Protein AF-A0A2E8D6G7-F1 (afdb_monomer)

pLDDT: mean 86.51, std 12.06, range [43.16, 98.31]

Structure (mmCIF, N/CA/C/O backbone):
data_AF-A0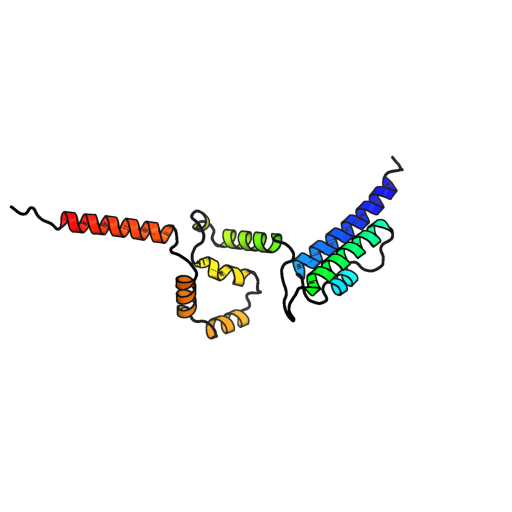A2E8D6G7-F1
#
_entry.id   AF-A0A2E8D6G7-F1
#
loop_
_atom_site.group_PDB
_atom_site.id
_atom_site.type_symbol
_atom_site.label_atom_id
_atom_site.label_alt_id
_atom_site.label_comp_id
_atom_site.label_asym_id
_atom_site.label_entity_id
_atom_site.label_seq_id
_atom_site.pdbx_PDB_ins_code
_atom_site.Cartn_x
_atom_site.Cartn_y
_atom_site.Cartn_z
_atom_site.occupancy
_atom_site.B_iso_or_equiv
_atom_site.auth_seq_id
_atom_site.auth_comp_id
_atom_site.auth_asym_id
_atom_site.auth_atom_id
_atom_site.pdbx_PDB_model_num
ATOM 1 N N . MET A 1 1 ? -2.745 8.658 42.238 1.00 50.41 1 MET A N 1
ATOM 2 C CA . MET A 1 1 ? -2.251 7.721 41.202 1.00 50.41 1 MET A CA 1
ATOM 3 C C . MET A 1 1 ? -3.342 6.807 40.632 1.00 50.41 1 MET A C 1
ATOM 5 O O . MET A 1 1 ? -3.099 6.266 39.569 1.00 50.41 1 MET A O 1
ATOM 9 N N . ALA A 1 2 ? -4.523 6.666 41.258 1.00 59.38 2 ALA A N 1
ATOM 10 C CA . ALA A 1 2 ? -5.612 5.811 40.755 1.00 59.38 2 ALA A CA 1
ATOM 11 C C . ALA A 1 2 ? -6.441 6.413 39.594 1.00 59.38 2 ALA A C 1
ATOM 13 O O . ALA A 1 2 ? -6.943 5.657 38.777 1.00 59.38 2 ALA A O 1
ATOM 14 N N . ASP A 1 3 ? -6.517 7.744 39.473 1.00 60.50 3 ASP A N 1
ATOM 15 C CA . ASP A 1 3 ? -7.356 8.432 38.465 1.00 60.50 3 ASP A CA 1
ATOM 16 C C . ASP A 1 3 ? -6.946 8.188 37.003 1.00 60.50 3 ASP A C 1
ATOM 18 O O . ASP A 1 3 ? -7.755 8.327 36.097 1.00 60.50 3 ASP A O 1
ATOM 22 N N . TYR A 1 4 ? -5.690 7.812 36.754 1.00 72.81 4 TYR A N 1
ATOM 23 C CA . TYR A 1 4 ? -5.187 7.625 35.389 1.00 72.81 4 TYR A CA 1
ATOM 24 C C . TYR A 1 4 ? -5.394 6.205 34.856 1.00 72.81 4 TYR A C 1
ATOM 26 O O . TYR A 1 4 ? -5.186 5.977 33.670 1.00 72.81 4 TYR A O 1
ATOM 34 N N . ALA A 1 5 ? -5.754 5.238 35.705 1.00 72.94 5 ALA A N 1
ATOM 35 C CA . ALA A 1 5 ? -5.857 3.838 35.290 1.00 72.94 5 ALA A CA 1
ATOM 36 C C . ALA A 1 5 ? -6.986 3.627 34.267 1.00 72.94 5 ALA A C 1
ATOM 38 O O . ALA A 1 5 ? -6.779 2.956 33.256 1.00 72.94 5 ALA A O 1
ATOM 39 N N . ASP A 1 6 ? -8.135 4.268 34.491 1.00 77.38 6 ASP A N 1
ATOM 40 C CA . ASP A 1 6 ? -9.280 4.201 33.581 1.00 77.38 6 ASP A CA 1
ATOM 41 C C . ASP A 1 6 ? -8.990 4.936 32.264 1.00 77.38 6 ASP A C 1
ATOM 43 O O . ASP A 1 6 ? -9.281 4.425 31.182 1.00 77.38 6 ASP A O 1
ATOM 47 N N . ASP A 1 7 ? -8.326 6.094 32.332 1.00 86.12 7 ASP A N 1
ATOM 48 C CA . ASP A 1 7 ? -7.900 6.840 31.143 1.00 86.12 7 ASP A CA 1
ATOM 49 C C . ASP A 1 7 ? -6.876 6.063 30.301 1.00 86.12 7 ASP A C 1
ATOM 51 O O . ASP A 1 7 ? -6.933 6.099 29.069 1.00 86.12 7 ASP A O 1
ATOM 55 N N . ILE A 1 8 ? -5.964 5.325 30.945 1.00 92.06 8 ILE A N 1
ATOM 56 C CA . ILE A 1 8 ? -4.993 4.461 30.261 1.00 92.06 8 ILE A CA 1
ATOM 57 C C . ILE A 1 8 ? -5.707 3.325 29.528 1.00 92.06 8 ILE A C 1
ATOM 59 O O . ILE A 1 8 ? -5.352 3.041 28.387 1.00 92.06 8 ILE A O 1
ATOM 63 N N . ALA A 1 9 ? -6.719 2.699 30.135 1.00 91.69 9 ALA A N 1
ATOM 64 C CA . ALA A 1 9 ? -7.463 1.619 29.488 1.00 91.69 9 ALA A CA 1
ATOM 65 C C . ALA A 1 9 ? -8.213 2.112 28.239 1.00 91.69 9 ALA A C 1
ATOM 67 O O . ALA A 1 9 ? -8.145 1.485 27.180 1.00 91.69 9 ALA A O 1
ATOM 68 N N . VAL A 1 10 ? -8.851 3.285 28.327 1.00 94.19 10 VAL A N 1
ATOM 69 C CA . VAL A 1 10 ? -9.508 3.921 27.176 1.00 94.19 10 VAL A CA 1
ATOM 70 C C . VAL A 1 10 ? -8.496 4.274 26.086 1.00 94.19 10 VAL A C 1
ATOM 72 O O . VAL A 1 10 ? -8.766 4.065 24.902 1.00 94.19 10 VAL A O 1
ATOM 75 N N . TRP A 1 11 ? -7.333 4.813 26.464 1.00 95.38 11 TRP A N 1
ATOM 76 C CA . TRP A 1 11 ? -6.275 5.153 25.515 1.00 95.38 11 TRP A CA 1
ATOM 77 C C . TRP A 1 11 ? -5.714 3.910 24.822 1.00 95.38 11 TRP A C 1
ATOM 79 O O . TRP A 1 11 ? -5.531 3.932 23.606 1.00 95.38 11 TRP A O 1
ATOM 89 N N . GLN A 1 12 ? -5.503 2.825 25.568 1.00 95.56 12 GLN A N 1
ATOM 90 C CA . GLN A 1 12 ? -5.004 1.569 25.023 1.00 95.56 12 GLN A CA 1
ATOM 91 C C . GLN A 1 12 ? -5.969 0.994 23.984 1.00 95.56 12 GLN A C 1
ATOM 93 O O . GLN A 1 12 ? -5.545 0.708 22.871 1.00 95.56 12 GLN A O 1
ATOM 98 N N . GLU A 1 13 ? -7.271 0.928 24.282 1.00 96.00 13 GLU A N 1
ATOM 99 C CA . GLU A 1 13 ? -8.250 0.426 23.308 1.00 96.00 13 GLU A CA 1
ATOM 100 C C . GLU A 1 13 ? -8.323 1.327 22.056 1.00 96.00 13 GLU A C 1
ATOM 102 O O . GLU A 1 13 ? -8.437 0.839 20.933 1.00 96.00 13 GLU A O 1
ATOM 107 N N . CYS A 1 14 ? -8.181 2.652 22.210 1.00 97.06 14 CYS A N 1
ATOM 108 C CA . CYS A 1 14 ? -8.052 3.557 21.060 1.00 97.06 14 CYS A CA 1
ATOM 109 C C . CYS A 1 14 ? -6.792 3.265 20.225 1.00 97.06 14 CYS A C 1
ATOM 111 O O . CYS A 1 14 ? -6.848 3.286 18.994 1.00 97.06 14 CYS A O 1
ATOM 113 N N . GLN A 1 15 ? -5.657 3.011 20.879 1.00 97.19 15 GLN A N 1
ATOM 114 C CA . GLN A 1 15 ? -4.396 2.687 20.215 1.00 97.19 15 GLN A CA 1
ATOM 115 C C . GLN A 1 15 ? -4.484 1.354 19.464 1.00 97.19 15 GLN A C 1
ATOM 117 O O . GLN A 1 15 ? -3.944 1.244 18.360 1.00 97.19 15 GLN A O 1
ATOM 122 N N . ASP A 1 16 ? -5.190 0.371 20.018 1.00 96.88 16 ASP A N 1
ATOM 123 C CA . ASP A 1 16 ? -5.411 -0.928 19.384 1.00 96.88 16 ASP A CA 1
ATOM 124 C C . ASP A 1 16 ? -6.242 -0.765 18.100 1.00 96.88 16 ASP A C 1
ATOM 126 O O . ASP A 1 16 ? -5.843 -1.259 17.045 1.00 96.88 16 ASP A O 1
ATOM 130 N N . VAL A 1 17 ? -7.317 0.038 18.140 1.00 97.75 17 VAL A N 1
ATOM 131 C CA . VAL A 1 17 ? -8.130 0.384 16.955 1.00 97.75 17 VAL A CA 1
ATOM 132 C C . VAL A 1 17 ? -7.285 1.039 15.858 1.00 97.75 17 VAL A C 1
ATOM 134 O O . VAL A 1 17 ? -7.384 0.666 14.685 1.00 97.75 17 VAL A O 1
ATOM 137 N N . VAL A 1 18 ? -6.438 2.011 16.215 1.00 96.94 18 VAL A N 1
ATOM 138 C CA . VAL A 1 18 ? -5.551 2.684 15.249 1.00 96.94 18 VAL A CA 1
ATOM 139 C C . VAL A 1 18 ? -4.545 1.699 14.663 1.00 96.94 18 VAL A C 1
ATOM 141 O O . VAL A 1 18 ? -4.348 1.673 13.449 1.00 96.94 18 VAL A O 1
ATOM 144 N N . SER A 1 19 ? -3.935 0.868 15.508 1.00 96.44 19 SER A N 1
ATOM 145 C CA . SER A 1 19 ? -2.913 -0.096 15.092 1.00 96.44 19 SER A CA 1
ATOM 146 C C . SER A 1 19 ? -3.489 -1.150 14.144 1.00 96.44 19 SER A C 1
ATOM 148 O O . SER A 1 19 ? -2.888 -1.421 13.103 1.00 96.44 19 SER A O 1
ATOM 150 N N . ALA A 1 20 ? -4.677 -1.682 14.448 1.00 96.31 20 ALA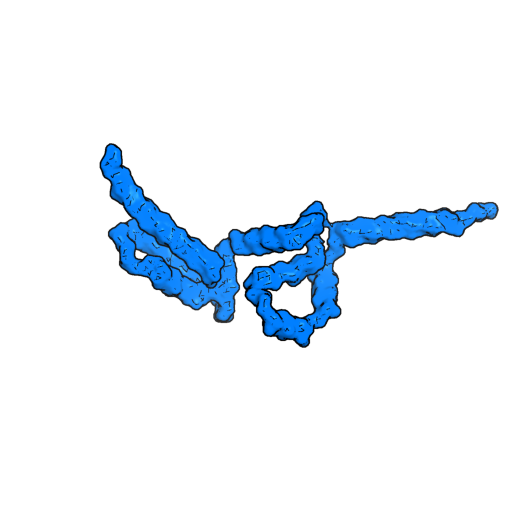 A N 1
ATOM 151 C CA . ALA A 1 20 ? -5.400 -2.599 13.571 1.00 96.31 20 ALA A CA 1
ATOM 152 C C . ALA A 1 20 ? -5.730 -1.937 12.224 1.00 96.31 20 ALA A C 1
ATOM 154 O O . ALA A 1 20 ? -5.453 -2.502 11.168 1.00 96.31 20 ALA A O 1
ATOM 155 N N . SER A 1 21 ? -6.224 -0.695 12.250 1.00 95.94 21 SER A N 1
ATOM 156 C CA . SER A 1 21 ? -6.592 0.042 11.034 1.00 95.94 21 SER A CA 1
ATOM 157 C C . SER A 1 21 ? -5.398 0.311 10.117 1.00 95.94 21 SER A C 1
ATOM 159 O O . SER A 1 21 ? -5.483 0.090 8.909 1.00 95.94 21 SER A O 1
ATOM 161 N N . VAL A 1 22 ? -4.270 0.762 10.677 1.00 94.50 22 VAL A N 1
ATOM 162 C CA . VAL A 1 22 ? -3.039 1.017 9.913 1.00 94.50 22 VAL A CA 1
ATOM 163 C C . VAL A 1 22 ? -2.479 -0.283 9.343 1.00 94.50 22 VAL A C 1
ATOM 165 O O . VAL A 1 22 ? -2.151 -0.332 8.160 1.00 94.50 22 VAL A O 1
ATOM 168 N N . THR A 1 23 ? -2.417 -1.345 10.151 1.00 94.56 23 THR A N 1
ATOM 169 C CA . THR A 1 23 ? -1.930 -2.661 9.707 1.00 94.56 23 THR A CA 1
ATOM 170 C C . THR A 1 23 ? -2.778 -3.187 8.554 1.00 94.56 23 THR A C 1
ATOM 172 O O . THR A 1 23 ? -2.248 -3.512 7.491 1.00 94.56 23 THR A O 1
ATOM 175 N N . PHE A 1 24 ? -4.102 -3.166 8.715 1.00 95.62 24 PHE A N 1
ATOM 176 C CA . PHE A 1 24 ? -5.041 -3.588 7.685 1.00 95.62 24 PHE A CA 1
ATOM 177 C C . PHE A 1 24 ? -4.864 -2.786 6.388 1.00 95.62 24 PHE A C 1
ATOM 179 O O . PHE A 1 24 ? -4.743 -3.375 5.316 1.00 95.62 24 PHE A O 1
ATOM 186 N N . MET A 1 25 ? -4.774 -1.454 6.457 1.00 94.31 25 MET A N 1
ATOM 187 C CA . MET A 1 25 ? -4.557 -0.613 5.271 1.00 94.31 25 MET A CA 1
ATOM 188 C C . MET A 1 25 ? -3.201 -0.852 4.603 1.00 94.31 25 MET A C 1
ATOM 190 O O . MET A 1 25 ? -3.109 -0.814 3.374 1.00 94.31 25 MET A O 1
ATOM 194 N N . ASN A 1 26 ? -2.156 -1.124 5.381 1.00 91.44 26 ASN A N 1
ATOM 195 C CA . ASN A 1 26 ? -0.820 -1.374 4.852 1.00 91.44 26 ASN A CA 1
ATOM 196 C C . ASN A 1 26 ? -0.715 -2.724 4.132 1.00 91.44 26 ASN A C 1
ATOM 198 O O . ASN A 1 26 ? -0.068 -2.817 3.089 1.00 91.44 26 ASN A O 1
ATOM 202 N N . GLU A 1 27 ? -1.382 -3.758 4.637 1.00 91.00 27 GLU A N 1
ATOM 203 C CA . GLU A 1 27 ? -1.366 -5.089 4.024 1.00 91.00 27 GLU A CA 1
ATOM 204 C C . GLU A 1 27 ? -2.399 -5.230 2.905 1.00 91.00 27 GLU A C 1
ATOM 206 O O . GLU A 1 27 ? -2.140 -5.842 1.862 1.00 91.00 27 GLU A O 1
ATOM 211 N N . GLN A 1 28 ? -3.585 -4.656 3.117 1.00 92.38 28 GLN A N 1
ATOM 212 C CA . GLN A 1 28 ? -4.729 -4.846 2.239 1.00 92.38 28 GLN A CA 1
ATOM 213 C C . GLN A 1 28 ? -4.966 -3.689 1.275 1.00 92.38 28 GLN A C 1
ATOM 215 O O . GLN A 1 28 ? -5.784 -3.836 0.365 1.00 92.38 28 GLN A O 1
ATOM 220 N N . CYS A 1 29 ? -4.250 -2.571 1.403 1.00 92.56 29 CYS A N 1
ATOM 221 C CA . CYS A 1 29 ? -4.483 -1.381 0.588 1.00 92.56 29 CYS A CA 1
ATOM 222 C C . CYS A 1 29 ? -5.961 -0.920 0.628 1.00 92.56 29 CYS A C 1
ATOM 224 O O . CYS A 1 29 ? -6.817 -1.470 1.322 1.00 92.56 29 CYS A O 1
ATOM 226 N N . LEU A 1 30 ? -6.281 0.110 -0.147 1.00 95.69 30 LEU A N 1
ATOM 227 C CA . LEU A 1 30 ? -7.652 0.530 -0.387 1.00 95.69 30 LEU A CA 1
ATOM 228 C C . LEU A 1 30 ? -8.235 -0.235 -1.578 1.00 95.69 30 LEU A C 1
ATOM 230 O O . LEU A 1 30 ? -7.597 -0.317 -2.627 1.00 95.69 30 LEU A O 1
ATOM 234 N N . PHE A 1 31 ? -9.441 -0.772 -1.426 1.00 96.62 31 PHE A N 1
ATOM 235 C CA . PHE A 1 31 ? -10.212 -1.458 -2.466 1.00 96.62 31 PHE A CA 1
ATOM 236 C C . PHE A 1 31 ? -11.712 -1.279 -2.196 1.00 96.62 31 PHE A C 1
ATOM 238 O O . PHE A 1 31 ? -12.101 -0.894 -1.097 1.00 96.62 31 PHE A O 1
ATOM 245 N N . LYS A 1 32 ? -12.573 -1.566 -3.179 1.00 96.94 32 LYS A N 1
ATOM 246 C CA . LYS A 1 32 ? -14.033 -1.554 -2.975 1.00 96.94 32 LYS A CA 1
ATOM 247 C C . LYS A 1 32 ? -14.448 -2.613 -1.944 1.00 96.94 32 LYS A C 1
ATOM 249 O O . LYS A 1 32 ? -14.270 -3.802 -2.195 1.00 96.94 32 LYS A O 1
ATOM 254 N N . GLY A 1 33 ? -15.038 -2.190 -0.827 1.00 97.00 33 GLY A N 1
ATOM 255 C CA . GLY A 1 33 ? -15.432 -3.056 0.289 1.00 97.00 33 GLY A CA 1
ATOM 256 C C . GLY A 1 33 ? -14.395 -3.133 1.416 1.00 97.00 33 GLY A C 1
ATOM 257 O O . GLY A 1 33 ? -14.606 -3.869 2.382 1.00 97.00 33 GLY A O 1
ATOM 258 N N . ALA A 1 34 ? -13.306 -2.366 1.326 1.00 97.38 34 ALA A N 1
ATOM 259 C CA . ALA A 1 34 ? -12.311 -2.227 2.377 1.00 97.38 34 ALA A CA 1
ATOM 260 C C . ALA A 1 34 ? -12.915 -1.717 3.690 1.00 97.38 34 ALA A C 1
ATOM 262 O O . ALA A 1 34 ? -12.492 -2.170 4.747 1.00 97.38 34 ALA A O 1
ATOM 263 N N . ALA A 1 35 ? -13.924 -0.841 3.651 1.00 97.69 35 ALA A N 1
ATOM 264 C CA . ALA A 1 35 ? -14.571 -0.342 4.869 1.00 97.69 35 ALA A CA 1
ATOM 265 C C . ALA A 1 35 ? -15.276 -1.461 5.658 1.00 97.69 35 ALA A C 1
ATOM 267 O O . ALA A 1 35 ? -15.165 -1.542 6.881 1.00 97.69 35 ALA A O 1
ATOM 268 N N . ASN A 1 36 ? -15.956 -2.369 4.952 1.00 97.88 36 ASN A N 1
ATOM 269 C CA . ASN A 1 36 ? -16.612 -3.521 5.571 1.00 97.88 36 ASN A CA 1
ATOM 270 C C . ASN A 1 36 ? -15.589 -4.515 6.125 1.00 97.88 36 ASN A C 1
ATOM 272 O O . ASN A 1 36 ? -15.754 -5.008 7.236 1.00 97.88 36 ASN A O 1
ATOM 276 N N . ALA A 1 37 ? -14.519 -4.777 5.373 1.00 97.75 37 ALA A N 1
ATOM 277 C CA . ALA A 1 37 ? -13.4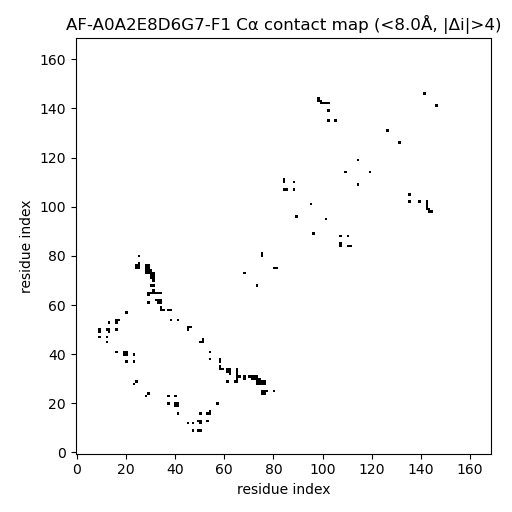42 -5.646 5.827 1.00 97.75 37 ALA A CA 1
ATOM 278 C C . ALA A 1 37 ? -12.708 -5.061 7.049 1.00 97.75 37 ALA A C 1
ATOM 280 O O . ALA A 1 37 ? -12.460 -5.788 8.005 1.00 97.75 37 ALA A O 1
ATOM 281 N N . LEU A 1 38 ? -12.456 -3.747 7.072 1.00 97.62 38 LEU A N 1
ATOM 282 C CA . LEU A 1 38 ? -11.876 -3.060 8.227 1.00 97.62 38 LEU A CA 1
ATOM 283 C C . LEU A 1 38 ? -12.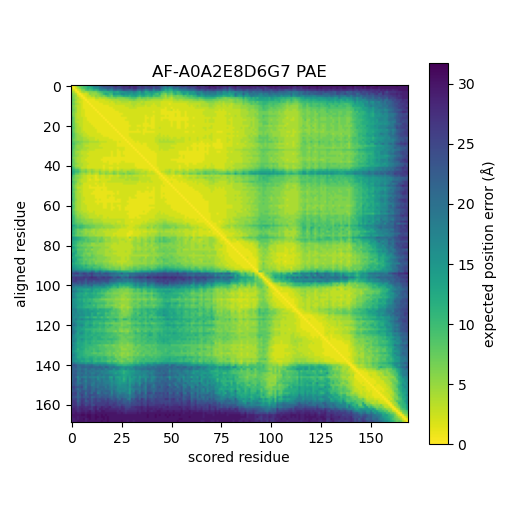789 -3.147 9.456 1.00 97.62 38 LEU A C 1
ATOM 285 O O . LEU A 1 38 ? -12.311 -3.384 10.560 1.00 97.62 38 LEU A O 1
ATOM 289 N N . ARG A 1 39 ? -14.107 -2.990 9.279 1.00 97.69 39 ARG A N 1
ATOM 290 C CA . ARG A 1 39 ? -15.073 -3.189 10.368 1.00 97.69 39 ARG A CA 1
ATOM 291 C C . ARG A 1 39 ? -14.973 -4.600 10.946 1.00 97.69 39 ARG A C 1
ATOM 293 O O . ARG A 1 39 ? -14.970 -4.749 12.161 1.00 97.69 39 ARG A O 1
ATOM 300 N N . SER A 1 40 ? -14.879 -5.620 10.092 1.00 97.12 40 SER A N 1
ATOM 301 C CA . SER A 1 40 ? -14.696 -7.004 10.542 1.00 97.12 40 SER A CA 1
ATOM 302 C C . SER A 1 40 ? -13.366 -7.223 11.267 1.00 97.12 40 SER A C 1
ATOM 304 O O . SER A 1 40 ? -13.340 -8.003 12.212 1.00 97.12 40 SER A O 1
ATOM 306 N N . GLU A 1 41 ? -12.300 -6.531 10.859 1.00 96.50 41 GLU A N 1
ATOM 307 C CA . GLU A 1 41 ? -10.984 -6.600 11.508 1.00 96.50 41 GLU A CA 1
ATOM 308 C C . GLU A 1 41 ? -10.983 -5.947 12.898 1.00 96.50 41 GLU A C 1
ATOM 310 O O . GLU A 1 41 ? -10.447 -6.511 13.847 1.00 96.50 41 GLU A O 1
ATOM 315 N N . ILE A 1 42 ? -11.609 -4.772 13.042 1.00 95.88 42 ILE A N 1
ATOM 316 C CA . ILE A 1 42 ? -11.735 -4.090 14.342 1.00 95.88 42 ILE A CA 1
ATOM 317 C C . ILE A 1 42 ? -12.673 -4.871 15.277 1.00 95.88 42 ILE A C 1
ATOM 319 O O . ILE A 1 42 ? -12.432 -4.951 16.482 1.00 95.88 42 ILE A O 1
ATOM 323 N N . GLY A 1 43 ? -13.739 -5.449 14.721 1.00 92.62 43 GLY A N 1
ATOM 324 C CA . GLY A 1 43 ? -14.774 -6.150 15.469 1.00 92.62 43 GLY A CA 1
ATOM 325 C C . GLY A 1 43 ? -15.703 -5.220 16.258 1.00 92.62 43 GLY A C 1
ATOM 326 O O . GLY A 1 43 ? -15.581 -3.995 16.238 1.00 92.62 43 GLY A O 1
ATOM 327 N N . ASP A 1 44 ? -16.652 -5.828 16.973 1.00 90.12 44 ASP A N 1
ATOM 328 C CA . ASP A 1 44 ? -17.722 -5.113 17.688 1.00 90.12 44 ASP A CA 1
ATOM 329 C C . ASP A 1 44 ? -17.525 -5.088 19.218 1.00 90.12 44 ASP A C 1
ATOM 331 O O . ASP A 1 44 ? -18.382 -4.607 19.957 1.00 90.12 44 ASP A O 1
ATOM 335 N N . SER A 1 45 ? -16.406 -5.612 19.728 1.00 91.19 45 SER A N 1
ATOM 336 C CA . SER A 1 45 ? -16.176 -5.833 21.166 1.00 91.19 45 SER A CA 1
ATOM 337 C C . SER A 1 45 ? -15.523 -4.658 21.909 1.00 91.19 45 SER A C 1
ATOM 339 O O . SER A 1 45 ? -14.919 -4.867 22.961 1.00 91.19 45 SER A O 1
ATOM 341 N N . LEU A 1 46 ? -15.626 -3.436 21.379 1.00 94.44 46 LEU A N 1
ATOM 342 C CA . LEU A 1 46 ? -15.044 -2.238 21.993 1.00 94.44 46 LEU A CA 1
ATOM 343 C C . LEU A 1 46 ? -15.822 -1.829 23.250 1.00 94.44 46 LEU A C 1
ATOM 345 O O . LEU A 1 46 ? -17.036 -1.616 23.201 1.00 94.44 46 LEU A O 1
ATOM 349 N N . GLN A 1 47 ? -15.116 -1.680 24.367 1.00 94.44 47 GLN A N 1
ATOM 350 C CA . GLN A 1 47 ? -15.693 -1.403 25.683 1.00 94.44 47 GLN A CA 1
ATOM 351 C C . GLN A 1 47 ? -16.072 0.070 25.862 1.00 94.44 47 GLN A C 1
ATOM 353 O O . GLN A 1 47 ? -17.021 0.389 26.582 1.00 94.44 47 GLN A O 1
ATOM 358 N N . TYR A 1 48 ? -15.339 0.986 25.224 1.00 94.69 48 TYR A N 1
ATOM 359 C CA . TYR A 1 48 ? -15.444 2.415 25.510 1.00 94.69 48 TYR A CA 1
ATOM 360 C C . TYR A 1 48 ? -16.096 3.213 24.370 1.00 94.69 48 TYR A C 1
ATOM 362 O O . TYR A 1 48 ? -15.814 3.040 23.190 1.00 94.69 48 TYR A O 1
ATOM 370 N N . GLY A 1 49 ? -16.930 4.203 24.704 1.00 94.94 49 GLY A N 1
ATOM 371 C CA . GLY A 1 49 ? -17.579 5.042 23.681 1.00 94.94 49 GLY A CA 1
ATOM 372 C C . GLY A 1 49 ? -16.594 5.854 22.817 1.00 94.94 49 GLY A C 1
ATOM 373 O O . GLY A 1 49 ? -16.870 6.138 21.648 1.00 94.94 49 GLY A O 1
ATOM 374 N N . LYS A 1 50 ? -15.420 6.215 23.364 1.00 95.19 50 LYS A N 1
ATOM 375 C CA . LYS A 1 50 ? -14.375 6.946 22.621 1.00 95.19 50 LYS A CA 1
ATOM 376 C C . LYS A 1 50 ? -13.742 6.085 21.523 1.00 95.19 50 LYS A C 1
ATOM 378 O O . LYS A 1 50 ? -13.608 6.568 20.401 1.00 95.19 50 LYS A O 1
ATOM 383 N N . SER A 1 51 ? -13.395 4.833 21.824 1.00 96.25 51 SER A N 1
ATOM 384 C CA . SER A 1 51 ? -12.827 3.888 20.853 1.00 96.25 51 SER A CA 1
ATOM 385 C C . SER A 1 51 ? -13.863 3.508 19.792 1.00 96.25 51 SER A C 1
ATOM 387 O O . SER A 1 51 ? -13.534 3.516 18.611 1.00 96.25 51 SER A O 1
ATOM 389 N N . GLN A 1 52 ? -15.132 3.312 20.170 1.00 97.31 52 GLN A N 1
ATOM 390 C CA . GLN A 1 52 ? -16.238 3.095 19.223 1.00 97.31 52 GLN A CA 1
ATOM 391 C C . GLN A 1 52 ? -16.395 4.270 18.245 1.00 97.31 52 GLN A C 1
ATOM 393 O O . GLN A 1 52 ? -16.496 4.076 17.034 1.00 97.31 52 GLN A O 1
ATOM 398 N N . THR A 1 53 ? -16.359 5.506 18.755 1.00 97.62 53 THR A N 1
ATOM 399 C CA . THR A 1 53 ? -16.433 6.715 17.917 1.00 97.62 53 THR A CA 1
ATOM 400 C C . THR A 1 53 ? -15.226 6.825 16.983 1.00 97.62 53 THR A C 1
ATOM 402 O O . THR A 1 53 ? -15.376 7.200 15.820 1.00 97.62 53 THR A O 1
ATOM 405 N N . LEU A 1 54 ? -14.026 6.508 17.478 1.00 97.75 54 LEU A N 1
ATOM 406 C CA . LEU A 1 54 ? -12.803 6.506 16.678 1.00 97.75 54 LEU A CA 1
ATOM 407 C C . LEU A 1 54 ? -12.864 5.459 15.559 1.00 97.75 54 LEU A C 1
ATOM 409 O O . LEU A 1 54 ? -12.612 5.800 14.406 1.00 97.75 54 LEU A O 1
ATOM 413 N N . ALA A 1 55 ? -13.251 4.224 15.884 1.00 98.00 55 ALA A N 1
ATOM 414 C CA . ALA A 1 55 ? -13.414 3.139 14.923 1.00 98.00 55 ALA A CA 1
ATOM 415 C C . ALA A 1 55 ? -14.410 3.522 13.825 1.00 98.00 55 ALA A C 1
ATOM 417 O O . ALA A 1 55 ? -14.098 3.406 12.643 1.00 98.00 55 ALA A O 1
ATOM 418 N N . GLN A 1 56 ? -15.570 4.065 14.205 1.00 98.06 56 GLN A N 1
ATOM 419 C CA . GLN A 1 56 ? -16.578 4.493 13.242 1.00 98.06 56 GLN A CA 1
ATOM 420 C C . GLN A 1 56 ? -16.042 5.583 12.302 1.00 98.06 56 GLN A C 1
ATOM 422 O O . GLN A 1 56 ? -16.190 5.457 11.092 1.00 98.06 56 GLN A O 1
ATOM 427 N N . ARG A 1 57 ? -15.328 6.592 12.823 1.00 98.31 57 ARG A N 1
ATOM 428 C CA . ARG A 1 57 ? -14.701 7.637 11.990 1.00 98.31 57 ARG A CA 1
ATOM 429 C C . ARG A 1 57 ? -13.671 7.083 11.007 1.00 98.31 57 ARG A C 1
ATOM 431 O O . ARG A 1 57 ? -13.598 7.565 9.881 1.00 98.31 57 ARG A O 1
ATOM 438 N N . LEU A 1 58 ? -12.864 6.108 11.425 1.00 97.50 58 LEU A N 1
ATOM 439 C CA . LEU A 1 58 ? -11.880 5.467 10.550 1.00 97.50 58 LEU A CA 1
ATOM 440 C C . LEU A 1 58 ? -12.566 4.641 9.457 1.00 97.50 58 LEU A C 1
ATOM 442 O O . LEU A 1 58 ? -12.180 4.731 8.295 1.00 97.50 58 LEU A O 1
ATOM 446 N N . ILE A 1 59 ? -13.613 3.892 9.808 1.00 98.19 59 ILE A N 1
ATOM 447 C CA . ILE A 1 59 ? -14.403 3.114 8.847 1.00 98.19 59 ILE A CA 1
ATOM 448 C C . ILE A 1 59 ? -15.086 4.041 7.835 1.00 98.19 59 ILE A C 1
ATOM 450 O O . ILE A 1 59 ? -15.015 3.773 6.638 1.00 98.19 59 ILE A O 1
ATOM 454 N N . ASP A 1 60 ? -15.689 5.140 8.291 1.00 98.31 60 ASP A N 1
ATOM 455 C CA . ASP A 1 60 ? -16.337 6.126 7.420 1.00 98.31 60 ASP A CA 1
ATOM 456 C C . ASP A 1 60 ? -15.324 6.784 6.478 1.00 98.31 60 ASP A C 1
ATOM 458 O O . ASP A 1 60 ? -15.564 6.889 5.278 1.00 98.31 60 ASP A O 1
ATOM 462 N N . PHE A 1 61 ? -14.139 7.136 6.985 1.00 97.06 61 PHE A N 1
ATOM 463 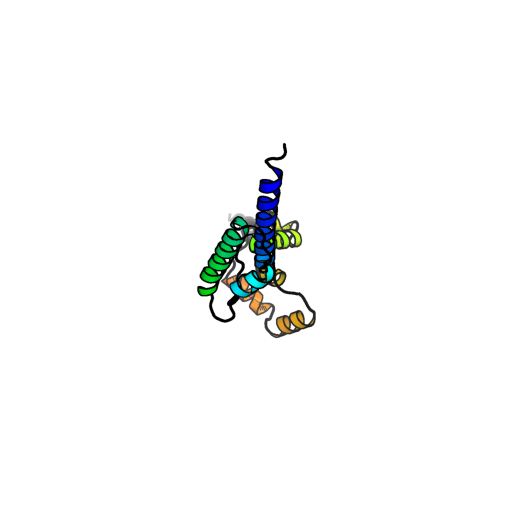C CA . PHE A 1 61 ? -13.057 7.661 6.154 1.00 97.06 61 PHE A CA 1
ATOM 464 C C . PHE A 1 61 ? -12.638 6.675 5.053 1.00 97.06 61 PHE A C 1
ATOM 466 O O . PHE A 1 61 ? -12.487 7.063 3.893 1.00 97.06 61 PHE A O 1
ATOM 473 N N . VAL A 1 62 ? -12.470 5.391 5.391 1.00 96.88 62 VAL A N 1
ATOM 474 C CA . VAL A 1 62 ? -12.149 4.349 4.404 1.00 96.88 62 VAL A CA 1
ATOM 475 C C . VAL A 1 62 ? -13.300 4.163 3.420 1.00 96.88 62 VAL A C 1
ATOM 477 O O . VAL A 1 62 ? -13.039 3.979 2.233 1.00 96.88 62 VAL A O 1
ATOM 480 N N . HIS A 1 63 ? -14.549 4.254 3.880 1.00 97.88 63 HIS A N 1
ATOM 481 C CA . HIS A 1 63 ? -15.729 4.159 3.030 1.00 97.88 63 HIS A CA 1
ATOM 482 C C . HIS A 1 63 ? -15.775 5.284 1.986 1.00 97.88 63 HIS A C 1
ATOM 484 O O . HIS A 1 63 ? -15.933 5.029 0.791 1.00 97.88 63 HIS A O 1
ATOM 490 N N . ASP A 1 64 ? -15.559 6.525 2.409 1.00 97.50 64 ASP A N 1
ATOM 491 C CA . ASP A 1 64 ? -15.523 7.677 1.508 1.00 97.50 64 ASP A CA 1
ATOM 492 C C . ASP A 1 64 ? -14.361 7.579 0.510 1.00 97.50 64 ASP A C 1
ATOM 494 O O . ASP A 1 64 ? -14.496 7.917 -0.672 1.00 97.50 64 ASP A O 1
ATOM 498 N N . ALA A 1 65 ? -13.211 7.078 0.967 1.00 95.31 65 ALA A N 1
ATOM 499 C CA . ALA A 1 65 ? -12.054 6.861 0.114 1.00 95.31 65 ALA A CA 1
ATOM 500 C C . ALA A 1 65 ? -12.314 5.750 -0.918 1.00 95.31 65 ALA A C 1
ATOM 502 O O . ALA A 1 65 ? -12.034 5.939 -2.104 1.00 95.31 65 ALA A O 1
ATOM 503 N N . GLU A 1 66 ? -12.891 4.609 -0.517 1.00 96.25 66 GLU A N 1
ATOM 504 C CA . GLU A 1 66 ? -13.153 3.501 -1.443 1.00 96.25 66 GLU A CA 1
ATOM 505 C C . GLU A 1 66 ? -14.182 3.861 -2.520 1.00 96.25 66 GLU A C 1
ATOM 507 O O . GLU A 1 66 ? -14.133 3.320 -3.630 1.00 96.25 66 GLU A O 1
ATOM 512 N N . GLN A 1 67 ? -15.096 4.803 -2.251 1.00 96.69 67 GLN A N 1
ATOM 513 C CA . GLN A 1 67 ? -16.059 5.261 -3.254 1.00 96.69 67 GLN A CA 1
ATOM 514 C C . GLN A 1 67 ? -15.385 5.884 -4.481 1.00 96.69 67 GLN A C 1
ATOM 516 O O . GLN A 1 67 ? -15.911 5.758 -5.587 1.00 96.69 67 GLN A O 1
ATOM 521 N N . GLN A 1 68 ? -14.185 6.439 -4.323 1.00 94.75 68 GLN A N 1
ATOM 522 C CA . GLN A 1 68 ? -13.439 7.082 -5.405 1.00 94.75 68 GLN A CA 1
ATOM 523 C C . GLN A 1 68 ? -12.722 6.088 -6.333 1.00 94.75 68 GLN A C 1
ATOM 525 O O . GLN A 1 68 ? -12.280 6.480 -7.413 1.00 94.75 68 GLN A O 1
ATOM 530 N N . LEU A 1 69 ? -12.617 4.810 -5.947 1.00 95.50 69 LEU A N 1
ATOM 531 C CA . LEU A 1 69 ? -11.938 3.800 -6.759 1.00 95.50 69 LEU A CA 1
ATOM 532 C C . LEU A 1 69 ? -12.784 3.338 -7.938 1.00 95.50 69 LEU A C 1
ATOM 534 O O . LEU A 1 69 ? -14.016 3.256 -7.874 1.00 95.50 69 LEU A O 1
ATOM 538 N N . ARG A 1 70 ? -12.088 2.946 -9.003 1.00 95.62 70 ARG A N 1
ATOM 539 C CA . ARG A 1 70 ? -12.674 2.195 -10.112 1.00 95.62 70 ARG A CA 1
ATOM 540 C C . ARG A 1 70 ? -12.892 0.739 -9.711 1.00 95.62 70 ARG A C 1
ATOM 542 O O . ARG A 1 70 ? -12.294 0.224 -8.767 1.00 95.62 70 ARG A O 1
ATOM 549 N N . GLU A 1 71 ? -13.754 0.054 -10.451 1.00 91.38 71 GLU A N 1
ATOM 550 C CA . GLU A 1 71 ? -13.978 -1.374 -10.246 1.00 91.38 71 GLU A CA 1
ATOM 551 C C . GLU A 1 71 ? -12.681 -2.173 -10.467 1.00 91.38 71 GLU A C 1
ATOM 553 O O . GLU A 1 71 ? -11.955 -1.949 -11.437 1.00 91.38 71 GLU A O 1
ATOM 558 N N . GLY A 1 72 ? -12.373 -3.080 -9.535 1.00 91.06 72 GLY A N 1
ATOM 559 C CA . GLY A 1 72 ? -11.154 -3.897 -9.554 1.00 91.06 72 GLY A CA 1
ATOM 560 C C . GLY A 1 72 ? -9.859 -3.153 -9.204 1.00 91.06 72 GLY A C 1
ATOM 561 O O . GLY A 1 72 ? -8.788 -3.761 -9.225 1.00 91.06 72 GLY A O 1
ATOM 562 N N . GLU A 1 73 ? -9.925 -1.861 -8.885 1.00 93.25 73 GLU A N 1
ATOM 563 C CA . GLU A 1 73 ? -8.757 -1.073 -8.503 1.00 93.25 73 GLU A CA 1
ATOM 564 C C . GLU A 1 73 ? -8.358 -1.336 -7.043 1.00 93.25 73 GLU A C 1
ATOM 566 O O . GLU A 1 73 ? -9.203 -1.537 -6.167 1.00 93.25 73 GLU A O 1
ATOM 571 N N . ARG A 1 74 ? -7.045 -1.329 -6.788 1.00 92.62 74 ARG A N 1
ATOM 572 C CA . ARG A 1 74 ? -6.466 -1.435 -5.447 1.00 92.62 74 ARG A CA 1
ATOM 573 C C . ARG A 1 74 ? -5.289 -0.476 -5.332 1.00 92.62 74 ARG A C 1
ATOM 575 O O . ARG A 1 74 ? -4.359 -0.573 -6.133 1.00 92.62 74 ARG A O 1
ATOM 582 N N . LEU A 1 75 ? -5.334 0.445 -4.371 1.00 91.38 75 LEU A N 1
ATOM 583 C CA . LEU A 1 75 ? -4.364 1.540 -4.253 1.00 91.38 75 LEU A CA 1
ATOM 584 C C . LEU A 1 75 ? -3.776 1.636 -2.844 1.00 91.38 75 LEU A C 1
ATOM 586 O O . LEU A 1 75 ? -4.507 1.455 -1.871 1.00 91.38 75 LEU A O 1
ATOM 590 N N . PRO A 1 76 ? -2.481 1.959 -2.702 1.00 90.50 76 PRO A N 1
ATOM 591 C CA . PRO A 1 76 ? -1.908 2.254 -1.396 1.00 90.50 76 PRO A CA 1
ATOM 592 C C . PRO A 1 76 ? -2.569 3.507 -0.806 1.00 90.50 76 PRO A C 1
ATOM 594 O O . PRO A 1 76 ? -2.698 4.522 -1.489 1.00 90.50 76 PRO A O 1
ATOM 597 N N . MET A 1 77 ? -2.970 3.443 0.466 1.00 86.44 77 MET A N 1
ATOM 598 C CA . MET A 1 77 ? -3.574 4.585 1.168 1.00 86.44 77 MET A CA 1
ATOM 599 C C . MET A 1 77 ? -2.520 5.551 1.737 1.00 86.44 77 MET A C 1
ATOM 601 O O . MET A 1 77 ? -2.827 6.700 2.041 1.00 86.44 77 MET A O 1
ATOM 605 N N . SER A 1 78 ? -1.269 5.098 1.854 1.00 85.94 78 SER A N 1
ATOM 606 C CA . SER A 1 78 ? -0.156 5.857 2.425 1.00 85.94 78 SER A CA 1
ATOM 607 C C . SER A 1 78 ? 1.053 5.876 1.491 1.00 85.94 78 SER A C 1
ATOM 609 O O . SER A 1 78 ? 1.320 4.910 0.766 1.00 85.94 78 SER A O 1
ATOM 611 N N . THR A 1 79 ? 1.824 6.966 1.545 1.00 87.12 79 THR A N 1
ATOM 612 C CA . THR A 1 79 ? 3.123 7.060 0.866 1.00 87.12 79 THR A CA 1
ATOM 613 C C . THR A 1 79 ? 4.176 6.167 1.508 1.00 87.12 79 THR A C 1
ATOM 615 O O . THR A 1 79 ? 5.136 5.824 0.827 1.00 87.12 79 THR A O 1
ATOM 618 N N . GLU A 1 80 ? 3.974 5.708 2.748 1.00 88.69 80 GLU A N 1
ATOM 619 C CA . GLU A 1 80 ? 4.879 4.786 3.447 1.00 88.69 80 GLU A CA 1
ATOM 620 C C . GLU A 1 80 ? 5.187 3.538 2.607 1.00 88.69 80 GLU A C 1
ATOM 622 O O . GLU A 1 80 ? 6.342 3.131 2.492 1.00 88.69 80 GLU A O 1
ATOM 627 N N . ILE A 1 81 ? 4.177 2.971 1.937 1.00 86.25 81 ILE A N 1
ATOM 628 C CA . ILE A 1 81 ? 4.347 1.795 1.070 1.00 86.25 81 ILE A CA 1
ATOM 629 C C . ILE A 1 81 ? 5.263 2.126 -0.117 1.00 86.25 81 ILE A C 1
ATOM 631 O O . ILE A 1 81 ? 6.140 1.339 -0.479 1.00 86.25 81 ILE A O 1
ATOM 635 N N . LEU A 1 82 ? 5.097 3.310 -0.714 1.00 86.56 82 LEU A N 1
ATOM 636 C CA . LEU A 1 82 ? 5.933 3.768 -1.826 1.00 86.56 82 LEU A CA 1
ATOM 637 C C . LEU A 1 82 ? 7.361 4.065 -1.357 1.00 86.56 82 LEU A C 1
ATOM 639 O O . LEU A 1 82 ? 8.323 3.667 -2.012 1.00 86.56 82 LEU A O 1
ATOM 643 N N . GLU A 1 83 ? 7.511 4.729 -0.216 1.00 88.69 83 GLU A N 1
ATOM 644 C CA . GLU A 1 83 ? 8.801 5.051 0.392 1.00 88.69 83 GLU A CA 1
ATOM 645 C C . GLU A 1 83 ? 9.571 3.783 0.768 1.00 88.69 83 GLU A C 1
ATOM 647 O O . GLU A 1 83 ? 10.756 3.667 0.445 1.00 88.69 83 GLU A O 1
ATOM 652 N N . SER A 1 84 ? 8.886 2.795 1.348 1.00 89.25 84 SER A N 1
ATOM 653 C CA . SER A 1 84 ? 9.432 1.473 1.654 1.00 89.25 84 SER A CA 1
ATOM 654 C C . SER A 1 84 ? 9.877 0.742 0.385 1.00 89.25 84 SER A C 1
ATOM 656 O O . SER A 1 84 ? 11.004 0.242 0.317 1.00 89.25 84 SER A O 1
ATOM 658 N N . ALA A 1 85 ? 9.071 0.777 -0.683 1.00 88.88 85 ALA A N 1
ATOM 659 C CA . ALA A 1 85 ? 9.446 0.207 -1.977 1.00 88.88 85 ALA A CA 1
ATOM 660 C C . ALA A 1 85 ? 10.700 0.876 -2.569 1.00 88.88 85 ALA A C 1
ATOM 662 O O . ALA A 1 85 ? 11.597 0.192 -3.070 1.00 88.88 85 ALA A O 1
ATOM 663 N N . PHE A 1 86 ? 10.813 2.204 -2.469 1.00 87.81 86 PHE A N 1
ATOM 664 C CA . PHE A 1 86 ? 12.020 2.928 -2.874 1.00 87.81 86 PHE A CA 1
ATOM 665 C C . PHE A 1 86 ? 13.223 2.627 -1.971 1.00 87.81 86 PHE A C 1
ATOM 667 O O . PHE A 1 86 ? 14.355 2.592 -2.4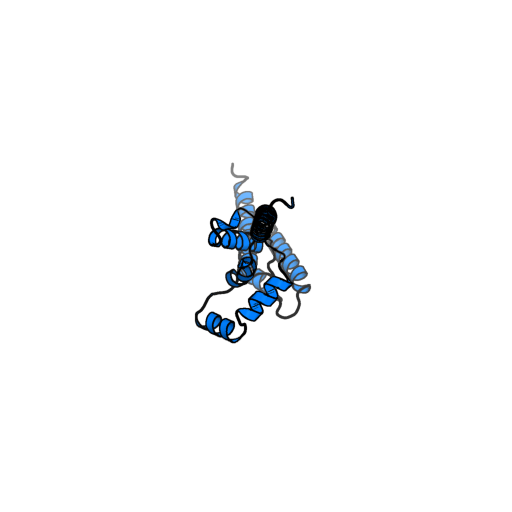61 1.00 87.81 86 PHE A O 1
ATOM 674 N N . GLY A 1 87 ? 13.005 2.401 -0.676 1.00 88.25 87 GLY A N 1
ATOM 675 C CA . GLY A 1 87 ? 14.026 1.940 0.263 1.00 88.25 87 GLY A CA 1
ATOM 676 C C . GLY A 1 87 ? 14.594 0.582 -0.148 1.00 88.25 87 GLY A C 1
ATOM 677 O O . GLY A 1 87 ? 15.805 0.459 -0.351 1.00 88.25 87 GLY A O 1
ATOM 678 N N . LEU A 1 88 ? 13.718 -0.400 -0.377 1.00 87.62 88 LEU A N 1
ATOM 679 C CA . LEU A 1 88 ? 14.085 -1.734 -0.859 1.00 87.62 88 LEU A CA 1
ATOM 680 C C . LEU A 1 88 ? 14.819 -1.667 -2.204 1.00 87.62 88 LEU A C 1
ATOM 682 O O . LEU A 1 88 ? 15.859 -2.299 -2.390 1.00 87.62 88 LEU A O 1
ATOM 686 N N . TYR A 1 89 ? 14.322 -0.853 -3.133 1.00 87.94 89 TYR A N 1
ATOM 687 C CA . TYR A 1 89 ? 14.966 -0.638 -4.424 1.00 87.94 89 TYR A CA 1
ATOM 688 C C . TYR A 1 89 ? 16.398 -0.101 -4.283 1.00 87.94 89 TYR A C 1
ATOM 690 O O . TYR A 1 89 ? 17.330 -0.650 -4.873 1.00 87.94 89 TYR A O 1
ATOM 698 N N . LYS A 1 90 ? 16.605 0.936 -3.461 1.00 84.06 90 LYS A N 1
ATOM 699 C CA . LYS A 1 90 ? 17.940 1.503 -3.207 1.00 84.06 90 LYS A CA 1
ATOM 700 C C . LYS A 1 90 ? 18.873 0.485 -2.549 1.00 84.06 90 LYS A C 1
ATOM 702 O O . LYS A 1 90 ? 20.055 0.437 -2.889 1.00 84.06 90 LYS A O 1
ATOM 707 N N . GLN A 1 91 ? 18.352 -0.346 -1.644 1.00 83.81 91 GLN A N 1
ATOM 708 C CA . GLN A 1 91 ? 19.112 -1.434 -1.029 1.00 83.81 91 GLN A CA 1
ATOM 709 C C . GLN A 1 91 ? 19.597 -2.448 -2.078 1.00 83.81 91 GLN A C 1
ATOM 711 O O . GLN A 1 91 ? 20.749 -2.886 -2.020 1.00 83.81 91 GLN A O 1
ATOM 716 N N . LEU A 1 92 ? 18.756 -2.783 -3.061 1.00 82.94 92 LEU A N 1
ATOM 717 C CA . LEU A 1 92 ? 19.118 -3.670 -4.170 1.00 82.94 92 LEU A CA 1
ATOM 718 C C . LEU A 1 92 ? 20.119 -3.023 -5.143 1.00 82.94 92 LEU A C 1
ATOM 720 O O . LEU A 1 92 ? 21.054 -3.694 -5.579 1.00 82.94 92 LEU A O 1
ATOM 724 N N . GLU A 1 93 ? 19.991 -1.724 -5.439 1.00 78.88 93 GLU A N 1
ATOM 725 C CA . GLU A 1 93 ? 20.936 -0.988 -6.300 1.00 78.88 93 GLU A CA 1
ATOM 726 C C . GLU A 1 93 ? 22.331 -0.790 -5.671 1.00 78.88 93 GLU A C 1
ATOM 728 O O . GLU A 1 93 ? 23.306 -0.527 -6.387 1.00 78.88 93 GLU A O 1
ATOM 733 N N . ARG A 1 94 ? 22.459 -0.915 -4.342 1.00 77.06 94 ARG A N 1
ATOM 734 C CA . ARG A 1 94 ? 23.716 -0.743 -3.590 1.00 77.06 94 ARG A CA 1
ATOM 735 C C . ARG A 1 94 ? 24.461 0.543 -3.996 1.00 77.06 94 ARG A C 1
ATOM 737 O O . ARG A 1 94 ? 23.990 1.651 -3.740 1.00 77.06 94 ARG A O 1
ATOM 744 N N . GLN A 1 95 ? 25.642 0.415 -4.616 1.00 59.97 95 GLN A N 1
ATOM 745 C CA . GLN A 1 95 ? 26.538 1.532 -4.945 1.00 59.97 95 GLN A CA 1
ATOM 746 C C . GLN A 1 95 ? 26.091 2.376 -6.150 1.00 59.97 95 GLN A C 1
ATOM 748 O O . GLN A 1 95 ? 26.618 3.475 -6.334 1.00 59.97 95 GLN A O 1
ATOM 753 N N . HIS A 1 96 ? 25.115 1.9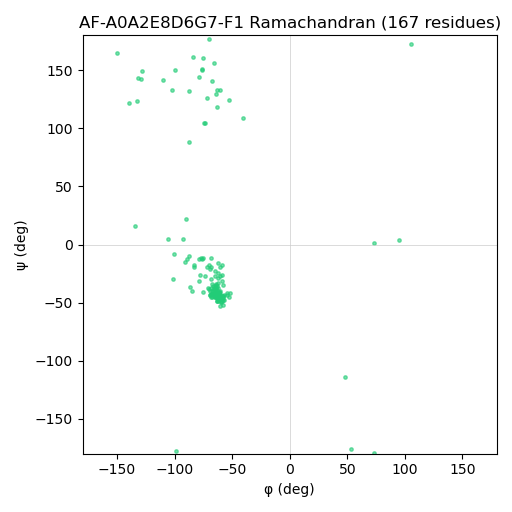22 -6.942 1.00 57.59 96 HIS A N 1
ATOM 754 C CA . HIS A 1 96 ? 24.596 2.696 -8.077 1.00 57.59 96 HIS A CA 1
ATOM 755 C C . HIS A 1 96 ? 23.669 3.851 -7.656 1.00 57.59 96 HIS A C 1
ATOM 757 O O . HIS A 1 96 ? 23.430 4.758 -8.448 1.00 57.59 96 HIS A O 1
ATOM 763 N N . SER A 1 97 ? 23.252 3.889 -6.385 1.00 58.81 97 SER A N 1
ATOM 764 C CA . SER A 1 97 ? 22.365 4.910 -5.807 1.00 58.81 97 SER A CA 1
ATOM 765 C C . SER A 1 97 ? 22.976 6.319 -5.684 1.00 58.81 97 SER A C 1
ATOM 767 O O . SER A 1 97 ? 22.255 7.283 -5.427 1.00 58.81 97 SER A O 1
ATOM 769 N N . LYS A 1 98 ? 24.296 6.484 -5.873 1.00 60.41 98 LYS A N 1
ATOM 770 C CA . LYS A 1 98 ? 25.010 7.738 -5.549 1.00 60.41 98 LYS A CA 1
ATOM 771 C C . LYS A 1 98 ? 24.838 8.884 -6.557 1.00 60.41 98 LYS A C 1
ATOM 773 O O . LYS A 1 98 ? 25.254 9.997 -6.257 1.00 60.41 98 LYS A O 1
ATOM 778 N N . SER A 1 99 ? 24.274 8.646 -7.745 1.00 62.88 99 SER A N 1
ATOM 779 C CA . SER A 1 99 ? 24.228 9.656 -8.822 1.00 62.88 99 SER A CA 1
ATOM 780 C C . SER A 1 99 ? 22.865 9.787 -9.522 1.00 62.88 99 SER A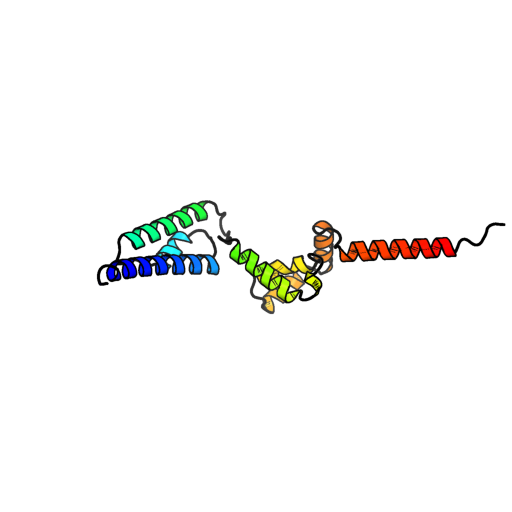 C 1
ATOM 782 O O . SER A 1 99 ? 22.793 10.390 -10.597 1.00 62.88 99 SER A O 1
ATOM 784 N N . GLY A 1 100 ? 21.794 9.257 -8.922 1.00 68.12 100 GLY A N 1
ATOM 785 C CA . GLY A 1 100 ? 20.431 9.274 -9.468 1.00 68.12 100 GLY A CA 1
ATOM 786 C C . GLY A 1 100 ? 19.972 7.922 -10.022 1.00 68.12 100 GLY A C 1
ATOM 787 O O . GLY A 1 100 ? 20.755 6.978 -10.104 1.00 68.12 100 GLY A O 1
ATOM 788 N N . PHE A 1 101 ? 18.691 7.834 -10.390 1.00 73.31 101 PHE A N 1
ATOM 789 C CA . PHE A 1 101 ? 18.089 6.597 -10.890 1.00 73.31 101 PHE A CA 1
ATOM 790 C C . PHE A 1 101 ? 18.651 6.184 -12.254 1.00 73.31 101 PHE A C 1
ATOM 792 O O . PHE A 1 101 ? 18.889 7.011 -13.140 1.00 73.31 101 PHE A O 1
ATOM 799 N N . THR A 1 102 ? 18.850 4.878 -12.419 1.00 79.00 102 THR A N 1
ATOM 800 C CA . THR A 1 102 ? 19.255 4.266 -13.686 1.00 79.00 102 THR A CA 1
ATOM 801 C C . THR A 1 102 ? 18.044 3.686 -14.421 1.00 79.00 102 THR A C 1
ATOM 803 O O . THR A 1 102 ? 16.907 3.763 -13.957 1.00 79.00 102 THR A O 1
ATOM 806 N N . SER A 1 103 ? 18.279 3.048 -15.568 1.00 82.69 103 SER A N 1
ATOM 807 C CA . SER A 1 103 ? 17.257 2.265 -16.265 1.00 82.69 103 SER A CA 1
ATOM 808 C C . SER A 1 103 ? 16.678 1.118 -15.426 1.00 82.69 103 SER A C 1
ATOM 810 O O . SER A 1 103 ? 15.595 0.634 -15.745 1.00 82.69 103 SER A O 1
ATOM 812 N N . LEU A 1 104 ? 17.359 0.709 -14.346 1.00 83.69 104 LEU A N 1
ATOM 813 C CA . LEU A 1 104 ? 16.869 -0.300 -13.404 1.00 83.69 104 LEU A CA 1
ATOM 814 C C . LEU A 1 104 ? 15.588 0.125 -12.685 1.00 83.69 104 LEU A C 1
ATOM 816 O O . LEU A 1 104 ? 14.882 -0.744 -12.184 1.00 83.69 104 LEU A O 1
ATOM 820 N N . LEU A 1 105 ? 15.221 1.413 -12.702 1.00 85.12 105 LEU A N 1
ATOM 821 C CA . LEU A 1 105 ? 13.970 1.881 -12.104 1.00 85.12 105 LEU A CA 1
ATOM 822 C C . LEU A 1 105 ? 12.749 1.189 -12.730 1.00 85.12 105 LEU A C 1
ATOM 824 O O . LEU A 1 105 ? 11.736 0.998 -12.063 1.00 85.12 105 LEU A O 1
ATOM 828 N N . ALA A 1 106 ? 12.866 0.724 -13.979 1.00 87.31 106 ALA A N 1
ATOM 829 C CA . ALA A 1 106 ? 11.845 -0.085 -14.640 1.00 87.31 106 ALA A CA 1
ATOM 830 C C . ALA A 1 106 ? 11.548 -1.415 -13.911 1.00 87.31 106 ALA A C 1
ATOM 832 O O . ALA A 1 106 ? 10.491 -2.004 -14.120 1.00 87.31 106 ALA A O 1
ATOM 833 N N . CYS A 1 107 ? 12.449 -1.883 -13.043 1.00 85.38 107 CYS A N 1
ATOM 834 C CA . CYS A 1 107 ? 12.273 -3.080 -12.227 1.00 85.38 107 CYS A CA 1
ATOM 835 C C . CYS A 1 107 ? 11.570 -2.809 -10.887 1.00 85.38 107 CYS A C 1
ATOM 837 O O . CYS A 1 107 ? 11.177 -3.769 -10.231 1.00 85.38 107 CYS A O 1
ATOM 839 N N . LEU A 1 108 ? 11.372 -1.547 -10.479 1.00 87.75 108 LEU A N 1
ATOM 840 C CA . LEU A 1 108 ? 10.702 -1.204 -9.216 1.00 87.75 108 LEU A CA 1
ATOM 841 C C . LEU A 1 108 ? 9.329 -1.891 -9.057 1.00 87.75 108 LEU A C 1
ATOM 843 O O . LEU A 1 108 ? 9.098 -2.479 -8.001 1.00 87.75 108 LEU A O 1
ATOM 847 N N . PRO A 1 109 ? 8.443 -1.931 -10.077 1.00 85.88 109 PRO A N 1
ATOM 848 C CA . PRO A 1 109 ? 7.151 -2.609 -9.948 1.00 85.88 109 PRO A CA 1
ATOM 849 C C . PRO A 1 109 ? 7.266 -4.117 -9.694 1.00 85.88 109 PRO A C 1
ATOM 851 O O . PRO A 1 109 ? 6.356 -4.710 -9.121 1.00 85.88 109 PRO A O 1
ATOM 854 N N . ALA A 1 110 ? 8.375 -4.753 -10.091 1.00 85.88 110 ALA A N 1
ATOM 855 C CA . ALA A 1 110 ? 8.596 -6.175 -9.838 1.00 85.88 110 ALA A CA 1
ATOM 856 C C . ALA A 1 110 ? 8.820 -6.477 -8.346 1.00 85.88 110 ALA A C 1
ATOM 858 O O . ALA A 1 110 ? 8.585 -7.603 -7.923 1.00 85.88 110 ALA A O 1
ATOM 859 N N . LEU A 1 111 ? 9.213 -5.479 -7.543 1.00 83.88 111 LEU A N 1
ATOM 860 C CA . LEU A 1 111 ? 9.348 -5.617 -6.088 1.00 83.88 111 LEU A CA 1
ATOM 861 C C . LEU A 1 111 ? 7.993 -5.703 -5.375 1.00 83.88 111 LEU A C 1
ATOM 863 O O . LEU A 1 111 ? 7.924 -6.182 -4.250 1.00 83.88 111 LEU A O 1
ATOM 867 N N . LEU A 1 112 ? 6.921 -5.253 -6.031 1.00 83.44 112 LEU A N 1
ATOM 868 C CA . LEU A 1 112 ? 5.574 -5.175 -5.460 1.00 83.44 112 LEU A CA 1
ATOM 869 C C . LEU A 1 112 ? 4.729 -6.425 -5.747 1.00 83.44 112 LEU A C 1
ATOM 871 O O . LEU A 1 112 ? 3.542 -6.459 -5.430 1.00 83.44 112 LEU A O 1
ATOM 875 N N . LYS A 1 113 ? 5.313 -7.454 -6.373 1.00 82.44 113 LYS A N 1
ATOM 876 C CA . LYS A 1 113 ? 4.630 -8.708 -6.702 1.00 82.44 113 LYS A CA 1
ATOM 877 C C . LYS A 1 113 ? 5.479 -9.910 -6.279 1.00 82.44 113 LYS A C 1
ATOM 879 O O . LYS A 1 113 ? 6.694 -9.892 -6.478 1.00 82.44 113 LYS A O 1
ATOM 884 N N . PRO A 1 114 ? 4.862 -11.005 -5.794 1.00 82.69 114 PRO A N 1
ATOM 885 C CA . PRO A 1 114 ? 5.571 -12.263 -5.596 1.00 82.69 114 PRO A CA 1
ATOM 886 C C . PRO A 1 114 ? 6.309 -12.709 -6.866 1.00 82.69 114 PRO A C 1
ATOM 888 O O . PRO A 1 114 ? 5.707 -12.874 -7.933 1.00 82.69 114 PRO A O 1
ATOM 891 N N . THR A 1 115 ? 7.619 -12.928 -6.746 1.00 85.94 115 THR A N 1
ATOM 892 C CA . THR A 1 115 ? 8.458 -13.421 -7.845 1.00 85.94 115 THR A CA 1
ATOM 893 C C . THR A 1 115 ? 8.438 -14.947 -7.846 1.00 85.94 115 THR A C 1
ATOM 895 O O . THR A 1 115 ? 9.259 -15.593 -7.201 1.00 85.94 115 THR A O 1
ATOM 898 N N . THR A 1 116 ? 7.467 -15.536 -8.547 1.00 91.31 116 THR A N 1
ATOM 899 C CA . THR A 1 116 ? 7.365 -16.996 -8.707 1.00 91.31 116 THR A CA 1
ATOM 900 C C . THR A 1 116 ? 7.914 -17.441 -10.066 1.00 91.31 116 THR A C 1
ATOM 902 O O . THR A 1 116 ? 7.792 -16.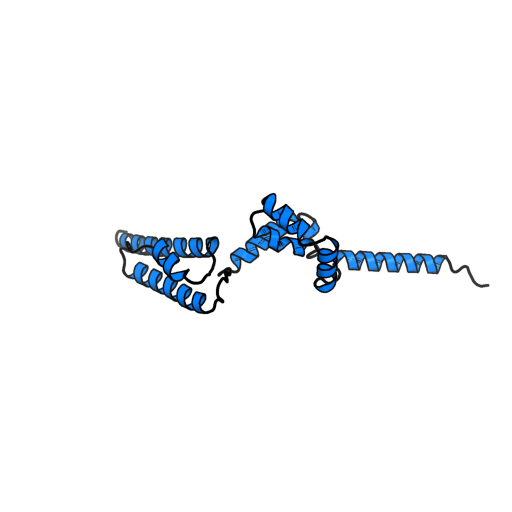691 -11.040 1.00 91.31 116 THR A O 1
ATOM 905 N N . PRO A 1 117 ? 8.464 -18.666 -10.197 1.00 92.00 117 PRO A N 1
ATOM 906 C CA . PRO A 1 117 ? 8.987 -19.159 -11.475 1.00 92.00 117 PRO A CA 1
ATOM 907 C C . PRO A 1 117 ? 7.966 -19.088 -12.620 1.00 92.00 117 PRO A C 1
ATOM 909 O O . PRO A 1 117 ? 8.293 -18.655 -13.724 1.00 92.00 117 PRO A O 1
ATOM 912 N N . GLY A 1 118 ? 6.706 -19.438 -12.342 1.00 92.94 118 GLY A N 1
ATOM 913 C CA . GLY A 1 118 ? 5.623 -19.357 -13.324 1.00 92.94 118 GLY A CA 1
ATOM 914 C C . GLY A 1 118 ? 5.326 -17.921 -13.766 1.00 92.94 118 GLY A C 1
ATOM 915 O O . GLY A 1 118 ? 5.209 -17.657 -14.961 1.00 92.94 118 GLY A O 1
ATOM 916 N N . ALA A 1 119 ? 5.266 -16.972 -12.824 1.00 89.62 119 ALA A N 1
ATOM 917 C CA . ALA A 1 119 ? 5.040 -15.563 -13.146 1.00 89.62 119 ALA A CA 1
ATOM 918 C C . ALA A 1 119 ? 6.185 -14.975 -13.985 1.00 89.62 119 ALA A C 1
ATOM 920 O O . ALA A 1 119 ? 5.932 -14.208 -14.914 1.00 89.62 119 ALA A O 1
ATOM 921 N N . VAL A 1 120 ? 7.426 -15.372 -13.687 1.00 89.81 120 VAL A N 1
ATOM 922 C CA . VAL A 1 120 ? 8.612 -14.984 -14.457 1.00 89.81 120 VAL A CA 1
ATOM 923 C C . VAL A 1 120 ? 8.523 -15.527 -15.885 1.00 89.81 120 VAL A C 1
ATOM 925 O O . VAL A 1 120 ? 8.653 -14.753 -16.831 1.00 89.81 120 VAL A O 1
ATOM 928 N N . GLY A 1 121 ? 8.212 -16.815 -16.064 1.00 91.81 121 GLY A N 1
ATOM 929 C CA . GLY A 1 121 ? 8.056 -17.416 -17.394 1.00 91.81 121 GLY A CA 1
ATOM 930 C C . GLY A 1 121 ? 6.983 -16.728 -18.246 1.00 91.81 121 GLY A C 1
ATOM 931 O O . GLY A 1 121 ? 7.223 -16.397 -19.406 1.00 91.81 121 GLY A O 1
ATOM 932 N N . VAL A 1 122 ? 5.820 -16.428 -17.657 1.00 92.69 122 VAL A N 1
ATOM 933 C CA . VAL A 1 122 ? 4.749 -15.678 -18.340 1.00 92.69 122 VAL A CA 1
ATOM 934 C C . VAL A 1 122 ? 5.214 -14.275 -18.744 1.00 92.69 122 VAL A C 1
ATOM 936 O O . VAL A 1 122 ? 4.926 -13.835 -19.856 1.00 92.69 122 VAL A O 1
ATOM 939 N N . ALA A 1 123 ? 5.946 -13.572 -17.875 1.00 90.56 123 ALA A N 1
ATOM 940 C CA . ALA A 1 123 ? 6.450 -12.232 -18.171 1.00 90.56 123 ALA A CA 1
ATOM 941 C C . ALA A 1 123 ? 7.463 -12.235 -19.329 1.00 90.56 123 ALA A C 1
ATOM 943 O O . ALA A 1 123 ? 7.325 -11.426 -20.246 1.00 90.56 123 ALA A O 1
ATOM 944 N N . PHE A 1 124 ? 8.417 -13.175 -19.329 1.00 90.56 124 PHE A N 1
ATOM 945 C CA . PHE A 1 124 ? 9.408 -13.323 -20.403 1.00 90.56 124 PHE A CA 1
ATOM 946 C C . PHE A 1 124 ? 8.781 -13.696 -21.752 1.00 90.56 124 PHE A C 1
ATOM 948 O O . PHE A 1 124 ? 9.256 -13.239 -22.788 1.00 90.56 124 PHE A O 1
ATOM 955 N N . ASN A 1 125 ? 7.696 -14.477 -21.753 1.00 93.88 125 ASN A N 1
ATOM 956 C CA . ASN A 1 125 ? 6.960 -14.798 -22.979 1.00 93.88 125 ASN A CA 1
ATOM 957 C C . ASN A 1 125 ? 6.130 -13.617 -23.503 1.00 93.88 125 ASN A C 1
ATOM 959 O O . ASN A 1 125 ? 5.849 -13.543 -24.696 1.00 93.88 125 ASN A O 1
ATOM 963 N N . ARG A 1 126 ? 5.709 -12.706 -22.618 1.00 94.75 126 ARG A N 1
ATOM 964 C CA . ARG A 1 126 ? 4.852 -11.566 -22.968 1.00 94.75 126 ARG A CA 1
ATOM 965 C C . ARG A 1 126 ? 5.638 -10.348 -23.450 1.00 94.75 126 ARG A C 1
ATOM 967 O O . ARG A 1 126 ? 5.129 -9.613 -24.290 1.00 94.75 126 ARG A O 1
ATOM 974 N N . VAL A 1 127 ? 6.814 -10.090 -22.880 1.00 93.25 127 VAL A N 1
ATOM 975 C CA . VAL A 1 127 ? 7.586 -8.863 -23.126 1.00 93.25 127 VAL A CA 1
ATOM 976 C C . VAL A 1 127 ? 9.039 -9.218 -23.412 1.00 93.25 127 VAL A C 1
ATOM 978 O O . VAL A 1 127 ? 9.710 -9.838 -22.589 1.00 93.25 127 VAL A O 1
ATOM 981 N N . SER A 1 128 ? 9.549 -8.788 -24.567 1.00 93.06 128 SER A N 1
ATOM 982 C CA . SER A 1 128 ? 10.944 -9.015 -24.934 1.00 93.06 128 SER A CA 1
ATOM 983 C C . SER A 1 128 ? 11.877 -7.959 -24.331 1.00 93.06 128 SER A C 1
ATOM 985 O O . SER A 1 128 ? 11.476 -6.839 -24.005 1.00 93.06 128 SER A O 1
ATOM 987 N N . ALA A 1 129 ? 13.176 -8.266 -24.267 1.00 91.25 129 ALA A N 1
ATOM 988 C CA . ALA A 1 129 ? 14.189 -7.290 -23.857 1.00 91.25 129 ALA A CA 1
ATOM 989 C C . ALA A 1 129 ? 14.209 -6.037 -24.759 1.00 91.25 129 ALA A C 1
ATOM 991 O O . ALA A 1 129 ? 14.496 -4.939 -24.282 1.00 91.25 129 ALA A O 1
ATOM 992 N N . LYS A 1 130 ? 13.874 -6.186 -26.050 1.00 93.50 130 LYS A N 1
ATOM 993 C CA . LYS A 1 130 ? 13.796 -5.064 -26.998 1.00 93.50 130 LYS A CA 1
ATOM 994 C C . LYS A 1 130 ? 12.651 -4.116 -26.644 1.00 93.50 130 LYS A C 1
ATOM 996 O O . LYS A 1 130 ? 12.843 -2.903 -26.692 1.00 93.50 130 LYS A O 1
ATOM 1001 N N . ASP A 1 131 ? 11.507 -4.659 -26.233 1.00 93.25 131 ASP A N 1
ATOM 1002 C CA . ASP A 1 131 ? 10.342 -3.864 -25.828 1.00 93.25 131 ASP A CA 1
ATOM 1003 C C . ASP A 1 131 ? 10.656 -3.043 -24.576 1.00 93.25 131 ASP A C 1
ATOM 1005 O O . ASP A 1 131 ? 10.392 -1.841 -24.533 1.00 93.25 131 ASP A O 1
ATOM 1009 N N . VAL A 1 132 ? 11.309 -3.667 -23.588 1.00 90.69 132 VAL A N 1
ATOM 1010 C CA . VAL A 1 132 ? 11.750 -2.984 -22.363 1.00 90.69 132 VAL A CA 1
ATOM 1011 C C . VAL A 1 132 ? 12.738 -1.860 -22.686 1.00 90.69 132 VAL A C 1
ATOM 1013 O O . VAL A 1 132 ? 12.581 -0.744 -22.195 1.00 90.69 132 VAL A O 1
ATOM 1016 N N . GLN A 1 133 ? 13.729 -2.106 -23.549 1.00 90.00 133 GLN A N 1
ATOM 1017 C CA . GLN A 1 133 ? 14.694 -1.078 -23.959 1.00 90.00 133 GLN A CA 1
ATOM 1018 C C . GLN A 1 133 ? 14.033 0.090 -24.697 1.00 90.00 133 GLN A C 1
ATOM 1020 O O . GLN A 1 133 ? 14.358 1.249 -24.429 1.00 90.00 133 GLN A O 1
ATOM 1025 N N . ALA A 1 134 ? 13.100 -0.196 -25.609 1.00 91.56 134 ALA A N 1
ATOM 1026 C CA . ALA A 1 134 ? 12.354 0.830 -26.327 1.00 91.56 134 ALA A CA 1
ATOM 1027 C C . ALA A 1 134 ? 11.498 1.674 -25.371 1.00 91.56 134 ALA A C 1
ATOM 1029 O O . ALA A 1 134 ? 11.490 2.903 -25.473 1.00 91.56 134 ALA A O 1
ATOM 1030 N N . TRP A 1 135 ? 10.837 1.030 -24.405 1.00 93.12 135 TRP A N 1
ATOM 1031 C CA . TRP A 1 135 ? 10.052 1.707 -23.377 1.00 93.12 135 TRP A CA 1
ATOM 1032 C C . TRP A 1 135 ? 10.930 2.614 -22.507 1.00 93.12 135 TRP A C 1
ATOM 1034 O O . TRP A 1 135 ? 10.631 3.797 -22.354 1.00 93.12 135 TRP A O 1
ATOM 1044 N N . ILE A 1 136 ? 12.066 2.105 -22.020 1.00 90.69 136 ILE A N 1
ATOM 1045 C CA . ILE A 1 136 ? 13.028 2.882 -21.227 1.00 90.69 136 ILE A CA 1
ATOM 1046 C C . ILE A 1 136 ? 13.536 4.083 -22.024 1.00 90.69 136 ILE A C 1
ATOM 1048 O O . ILE A 1 136 ? 13.532 5.189 -21.505 1.00 90.69 136 ILE A O 1
ATOM 1052 N N . LYS A 1 137 ? 13.912 3.909 -23.295 1.00 88.06 137 LYS A N 1
ATOM 1053 C CA . LYS A 1 137 ? 14.379 5.020 -24.141 1.00 88.06 137 LYS A CA 1
ATOM 1054 C C . LYS A 1 137 ? 13.307 6.094 -24.355 1.00 88.06 137 LYS A C 1
ATOM 1056 O O . LYS A 1 137 ? 13.641 7.265 -24.503 1.00 88.06 137 LYS A O 1
ATOM 1061 N N . LYS A 1 138 ? 12.034 5.696 -24.415 1.00 90.94 138 LYS A N 1
ATOM 1062 C CA . LYS A 1 138 ? 10.900 6.609 -24.601 1.00 90.94 138 LYS A CA 1
ATOM 1063 C C . LYS A 1 138 ? 10.567 7.389 -23.328 1.00 90.94 138 LYS A C 1
ATOM 1065 O O . LYS A 1 138 ? 10.226 8.563 -23.421 1.00 90.94 138 LYS A O 1
ATOM 1070 N N . HIS A 1 139 ? 10.614 6.734 -22.169 1.00 89.69 139 HIS A N 1
ATOM 1071 C CA . HIS A 1 139 ? 10.113 7.295 -20.911 1.00 89.69 139 HIS A CA 1
ATOM 1072 C C . HIS A 1 139 ? 11.211 7.836 -19.996 1.00 89.69 139 HIS A C 1
ATOM 1074 O O . HIS A 1 139 ? 10.961 8.769 -19.235 1.00 89.69 139 HIS A O 1
ATOM 1080 N N . PHE A 1 140 ? 12.417 7.275 -20.048 1.00 86.56 140 PHE A N 1
ATOM 1081 C CA . PHE A 1 140 ? 13.545 7.715 -19.237 1.00 86.56 140 PHE A CA 1
ATOM 1082 C C . PHE A 1 140 ? 14.502 8.551 -20.090 1.00 86.56 140 PHE A C 1
ATOM 1084 O O . PHE A 1 140 ? 14.883 8.174 -21.197 1.00 86.56 140 PHE A O 1
ATOM 1091 N N . GLY A 1 141 ? 14.910 9.701 -19.553 1.00 77.62 141 GLY A N 1
ATOM 1092 C CA . GLY A 1 141 ? 15.971 10.514 -20.141 1.00 77.62 141 GLY A CA 1
ATOM 1093 C C . GLY A 1 141 ? 17.351 9.863 -20.001 1.00 77.62 141 GLY A C 1
ATOM 1094 O O . GLY A 1 141 ? 17.523 8.822 -19.362 1.00 77.62 141 GLY A O 1
ATOM 1095 N N . SER A 1 142 ? 18.372 10.502 -20.572 1.00 75.81 142 SER A N 1
ATOM 1096 C CA . SER A 1 142 ? 19.754 10.053 -20.397 1.00 75.81 142 SER A CA 1
ATOM 1097 C C . SER A 1 142 ? 20.185 10.165 -18.930 1.00 75.81 142 SER A C 1
ATOM 1099 O O . SER A 1 142 ? 20.032 11.205 -18.285 1.00 75.81 142 SER A O 1
ATOM 1101 N N . SER A 1 143 ? 20.745 9.079 -18.389 1.00 76.44 143 SER A N 1
ATOM 1102 C CA . SER A 1 143 ? 21.240 9.066 -17.010 1.00 76.44 143 SER A CA 1
ATOM 1103 C C . SER A 1 143 ? 22.430 10.015 -16.840 1.00 76.44 143 SER A C 1
ATOM 1105 O O . SER A 1 143 ? 23.159 10.307 -17.792 1.00 76.44 143 SER A O 1
ATOM 1107 N N . VAL A 1 144 ? 22.680 10.478 -15.611 1.00 76.81 144 VAL A N 1
ATOM 1108 C CA . VAL A 1 144 ? 23.840 11.335 -15.297 1.00 76.81 144 VAL A CA 1
ATOM 1109 C C . VAL A 1 144 ? 25.147 10.674 -15.745 1.00 76.81 144 VAL A C 1
ATOM 1111 O O . VAL A 1 144 ? 25.975 11.319 -16.385 1.00 76.81 144 VAL A O 1
ATOM 1114 N N . THR A 1 145 ? 25.304 9.375 -15.488 1.00 73.38 145 THR A N 1
ATOM 1115 C CA . THR A 1 145 ? 26.468 8.592 -15.922 1.00 73.38 145 THR A CA 1
ATOM 1116 C C . THR A 1 145 ? 26.574 8.526 -17.444 1.00 73.38 145 THR A C 1
ATOM 1118 O O . THR A 1 145 ? 27.660 8.732 -17.980 1.00 73.38 145 THR A O 1
ATOM 1121 N N . SER A 1 146 ? 25.454 8.316 -18.150 1.00 77.06 146 SER A N 1
ATOM 1122 C CA . SER A 1 146 ? 25.429 8.332 -19.618 1.00 77.06 146 SER A CA 1
ATOM 1123 C C . SER A 1 146 ? 25.889 9.681 -20.160 1.00 77.06 146 SER A C 1
ATOM 1125 O O . SER A 1 146 ? 26.727 9.714 -21.052 1.00 77.06 146 SER A O 1
ATOM 1127 N N . ARG A 1 147 ? 25.398 10.790 -19.595 1.00 80.31 147 ARG A N 1
ATOM 1128 C CA . ARG A 1 147 ? 25.798 12.142 -20.011 1.00 80.31 147 ARG A CA 1
ATOM 1129 C C . ARG A 1 147 ? 27.282 12.402 -19.762 1.00 80.31 147 ARG A C 1
ATOM 1131 O O . ARG A 1 147 ? 27.950 12.945 -20.633 1.00 80.31 147 ARG A O 1
ATOM 1138 N N . ARG A 1 148 ? 27.820 11.965 -18.615 1.00 82.31 148 ARG A N 1
ATOM 1139 C CA . ARG A 1 148 ? 29.261 12.071 -18.319 1.00 82.31 148 ARG A CA 1
ATOM 1140 C C . ARG A 1 148 ? 30.090 11.277 -19.323 1.00 82.31 148 ARG A C 1
ATOM 1142 O O . ARG A 1 148 ? 31.054 11.811 -19.854 1.00 82.31 148 ARG A O 1
ATOM 1149 N N . HIS A 1 149 ? 29.712 10.032 -19.615 1.00 81.81 149 HIS A N 1
ATOM 1150 C CA . HIS A 1 149 ? 30.406 9.219 -20.616 1.00 81.81 149 HIS A CA 1
ATOM 1151 C C . HIS A 1 149 ? 30.347 9.834 -22.016 1.00 81.81 149 HIS A C 1
ATOM 1153 O O . HIS A 1 149 ? 31.379 9.866 -22.682 1.00 81.81 149 HIS A O 1
ATOM 1159 N N . SER A 1 150 ? 29.195 10.361 -22.440 1.00 82.06 150 SER A N 1
ATOM 1160 C CA . SER A 1 150 ? 29.067 11.079 -23.713 1.00 82.06 150 SER A CA 1
ATOM 1161 C C . SER A 1 150 ? 29.994 12.293 -23.766 1.00 82.06 150 SER A C 1
ATOM 1163 O O . SER A 1 150 ? 30.798 12.384 -24.686 1.00 82.06 150 SER A O 1
ATOM 1165 N N . ALA A 1 151 ? 29.991 13.140 -22.733 1.00 85.00 151 ALA A N 1
ATOM 1166 C CA . ALA A 1 151 ? 30.867 14.310 -22.664 1.00 85.00 151 ALA A CA 1
ATOM 1167 C C . ALA A 1 151 ? 32.364 13.933 -22.681 1.00 85.00 151 ALA A C 1
ATOM 1169 O O . ALA A 1 151 ? 33.163 14.562 -23.374 1.00 85.00 151 ALA A O 1
ATOM 1170 N N . TYR A 1 152 ? 32.765 12.872 -21.967 1.00 85.88 152 TYR A N 1
ATOM 1171 C CA . TYR A 1 152 ? 34.145 12.370 -22.017 1.00 85.88 152 TYR A CA 1
ATOM 1172 C C . TYR A 1 152 ? 34.516 11.809 -23.395 1.00 85.88 152 TYR A C 1
ATOM 1174 O O . TYR A 1 152 ? 35.646 12.003 -23.852 1.00 85.88 152 TYR A O 1
ATOM 1182 N N . ALA A 1 153 ? 33.594 11.105 -24.056 1.00 85.62 153 ALA A N 1
ATOM 1183 C CA . ALA A 1 153 ? 33.808 10.561 -25.392 1.00 85.62 153 ALA A CA 1
ATOM 1184 C C . ALA A 1 153 ? 33.939 11.677 -26.439 1.00 85.62 153 ALA A C 1
ATOM 1186 O O . ALA A 1 153 ? 34.866 11.630 -27.246 1.00 85.62 153 ALA A O 1
ATOM 1187 N N . GLU A 1 154 ? 33.080 12.697 -26.374 1.00 86.69 154 GLU A N 1
ATOM 1188 C CA . GLU A 1 154 ? 33.148 13.909 -27.197 1.00 86.69 154 GLU A CA 1
ATOM 1189 C C . GLU A 1 154 ? 34.490 14.620 -27.006 1.00 86.69 154 GLU A C 1
ATOM 1191 O O . GLU A 1 154 ? 35.221 14.833 -27.971 1.00 86.69 154 GLU A O 1
ATOM 1196 N N . HIS A 1 155 ? 34.887 14.889 -25.758 1.00 85.50 155 HIS A N 1
ATOM 1197 C CA . HIS A 1 155 ? 36.175 15.513 -25.452 1.00 85.50 155 HIS A CA 1
ATOM 1198 C C . HIS A 1 155 ? 37.362 14.707 -26.010 1.00 85.50 155 HIS A C 1
ATOM 1200 O O . HIS A 1 155 ? 38.277 15.261 -26.621 1.00 85.50 155 HIS A O 1
ATOM 1206 N N . LYS A 1 156 ? 37.345 13.376 -25.864 1.00 83.62 156 LYS A N 1
ATOM 1207 C CA . LYS A 1 156 ? 38.394 12.500 -26.408 1.00 83.62 156 LYS A CA 1
ATOM 1208 C C . LYS A 1 156 ? 38.410 12.489 -27.941 1.00 83.62 156 LYS A C 1
ATOM 1210 O O . LYS A 1 156 ? 39.488 12.397 -28.529 1.00 83.62 156 LYS A O 1
ATOM 1215 N N . ALA A 1 157 ? 37.247 12.564 -28.586 1.00 82.06 157 ALA A N 1
ATOM 1216 C CA . ALA A 1 157 ? 37.140 12.665 -30.038 1.00 82.06 157 ALA A CA 1
ATOM 1217 C C . ALA A 1 157 ? 37.714 13.997 -30.547 1.00 82.06 157 ALA A C 1
ATOM 1219 O O . ALA A 1 157 ? 38.520 13.980 -31.475 1.00 82.06 157 ALA A O 1
ATOM 1220 N N . HIS A 1 158 ? 37.400 15.112 -29.877 1.00 77.44 158 HIS A N 1
ATOM 1221 C CA . HIS A 1 158 ? 37.964 16.432 -30.176 1.00 77.44 158 HIS A CA 1
ATOM 1222 C C . HIS A 1 158 ? 39.488 16.483 -30.002 1.00 77.44 158 HIS A C 1
ATOM 1224 O O . HIS A 1 158 ? 40.190 17.026 -30.854 1.00 77.44 158 HIS A O 1
ATOM 1230 N N . LEU A 1 159 ? 40.026 15.863 -28.946 1.00 76.44 159 LEU A N 1
ATOM 1231 C CA . LEU A 1 159 ? 41.477 15.748 -28.766 1.00 76.44 159 LEU A CA 1
ATOM 1232 C C . LEU A 1 159 ? 42.129 14.940 -29.894 1.00 76.44 159 LEU A C 1
ATOM 1234 O O . LEU A 1 159 ? 43.164 15.341 -30.423 1.00 76.44 159 LEU A O 1
ATOM 1238 N N . LYS A 1 160 ? 41.520 13.822 -30.308 1.00 71.75 160 LYS A N 1
ATOM 1239 C CA . LYS A 1 160 ? 42.028 13.029 -31.435 1.00 71.75 160 LYS A CA 1
ATOM 1240 C C . LYS A 1 160 ? 41.999 13.810 -32.749 1.00 71.75 160 LYS A C 1
ATOM 1242 O O . LYS A 1 160 ? 42.994 13.777 -33.460 1.00 71.75 160 LYS A O 1
ATOM 1247 N N . SER A 1 161 ? 40.920 14.528 -33.063 1.00 68.50 161 SER A N 1
ATOM 1248 C CA . SER A 1 161 ? 40.850 15.335 -34.291 1.00 68.50 161 SER A CA 1
ATOM 1249 C C . SER A 1 161 ? 41.848 16.494 -34.291 1.00 68.50 161 SER A C 1
ATOM 1251 O O . SER A 1 161 ? 42.452 16.764 -35.323 1.00 68.50 161 SER A O 1
ATOM 1253 N N . ALA A 1 162 ? 42.076 17.131 -33.136 1.00 62.06 162 ALA A N 1
ATOM 1254 C CA . ALA A 1 162 ? 43.060 18.205 -32.987 1.00 62.06 162 ALA A CA 1
ATOM 1255 C C . ALA A 1 162 ? 44.511 17.708 -33.117 1.00 62.06 162 ALA A C 1
ATOM 1257 O O . ALA A 1 162 ? 45.370 18.440 -33.588 1.00 62.06 162 ALA A O 1
ATOM 1258 N N . THR A 1 163 ? 44.781 16.454 -32.742 1.00 59.09 163 THR A N 1
ATOM 1259 C CA . THR A 1 163 ? 46.116 15.838 -32.879 1.00 59.09 163 THR A CA 1
ATOM 1260 C C . THR A 1 163 ? 46.357 15.276 -34.292 1.00 59.09 163 THR A C 1
ATOM 1262 O O . THR A 1 163 ? 47.497 15.041 -34.676 1.00 59.09 163 THR A O 1
ATOM 1265 N N . VAL A 1 164 ? 45.291 15.041 -35.071 1.00 58.75 164 VAL A N 1
ATOM 1266 C CA . VAL A 1 164 ? 45.351 14.501 -36.444 1.00 58.75 164 VAL A CA 1
ATOM 1267 C C . VAL A 1 164 ? 45.443 15.598 -37.508 1.00 58.75 164 VAL A C 1
ATOM 1269 O O . VAL A 1 164 ? 45.821 15.279 -38.627 1.00 58.75 164 VAL A O 1
ATOM 1272 N N . GLN A 1 165 ? 45.172 16.871 -37.197 1.00 52.56 165 GLN A N 1
ATOM 1273 C CA . GLN A 1 165 ? 45.580 17.981 -38.067 1.00 52.56 165 GLN A CA 1
ATOM 1274 C C . GLN A 1 165 ? 47.096 18.200 -37.913 1.00 52.56 165 GLN A C 1
ATOM 1276 O O . GLN A 1 165 ? 47.515 18.741 -36.888 1.00 52.56 165 GLN A O 1
ATOM 1281 N N . PRO A 1 166 ? 47.948 17.792 -38.877 1.00 50.28 166 PRO A N 1
ATOM 1282 C CA . PRO A 1 166 ? 49.350 18.170 -38.854 1.00 50.28 166 PRO A CA 1
ATOM 1283 C C . PRO A 1 166 ? 49.445 19.626 -39.308 1.00 50.28 166 PRO A C 1
ATOM 1285 O O . PRO A 1 166 ? 48.619 20.092 -40.093 1.00 50.28 166 PRO A O 1
ATOM 1288 N N . ALA A 1 167 ? 50.462 20.325 -38.813 1.00 54.34 167 ALA A N 1
ATOM 1289 C CA . ALA A 1 167 ? 50.824 21.674 -39.218 1.00 54.34 167 ALA A CA 1
ATOM 1290 C C . ALA A 1 167 ? 50.700 21.861 -40.741 1.00 54.34 167 ALA A C 1
ATOM 1292 O O . ALA A 1 167 ? 51.495 21.314 -41.506 1.00 54.34 167 ALA A O 1
ATOM 1293 N N . THR A 1 168 ? 49.698 22.622 -41.176 1.00 48.38 168 THR A N 1
ATOM 1294 C CA . THR A 1 168 ? 49.661 23.146 -42.537 1.00 48.38 168 THR A CA 1
ATOM 1295 C C . THR A 1 168 ? 50.695 24.268 -42.592 1.00 48.38 168 THR A C 1
ATOM 1297 O O . THR A 1 168 ? 50.498 25.323 -41.989 1.00 48.38 168 THR A O 1
ATOM 1300 N N . THR A 1 169 ? 51.832 23.959 -43.218 1.00 43.16 169 THR A N 1
ATOM 1301 C CA . THR A 1 169 ? 52.860 24.897 -43.700 1.00 43.16 169 THR A CA 1
ATOM 1302 C C . THR A 1 169 ? 52.282 25.999 -44.568 1.00 43.16 169 THR A C 1
ATOM 1304 O O . THR A 1 169 ? 51.363 25.674 -45.356 1.00 43.16 169 THR A O 1
#

Solvent-accessible surface area (backbone atoms only — not comparable to full-atom values): 10001 Å² total; per-residue (Å²): 130,73,81,53,55,63,56,48,53,52,49,49,53,36,50,50,49,51,51,51,52,52,51,48,38,72,77,65,30,41,28,79,62,39,28,60,53,48,47,64,72,69,51,87,83,68,88,44,73,68,35,47,53,50,48,50,53,52,34,50,51,41,41,62,55,27,68,75,52,59,91,94,42,73,45,76,82,52,66,63,64,57,52,48,51,52,49,54,46,44,63,72,50,51,85,61,58,81,70,53,80,57,82,66,60,77,50,52,70,59,75,78,46,88,89,41,75,68,60,51,53,54,48,58,76,73,51,52,74,65,56,53,52,52,49,44,64,74,74,47,77,83,36,61,66,54,51,52,52,50,54,52,50,51,53,53,49,52,52,51,55,62,68,66,58,69,86,83,126

Radius of gyration: 27.21 Å; Cα contacts (8 Å, |Δi|>4): 97; chains: 1; bounding box: 71×44×85 Å

Sequence (169 aa):
MADYADDIAVWQECQDVVSASVTFMNEQCLFKGAANALRSEIGDSLQYGKSQTLAQRLIDFVHDAEQQLREGERLPMSTEILESAFGLYKQLERQHSKSGFTSLLACLPALLKPTTPGAVGVAFNRVSAKDVQAWIKKHFGSSVTSRRHSAYAEHKAHLKSATVQPATT

Mean predicted aligned error: 9.72 Å

Foldseek 3Di:
DPPCPVVVVLVVLLVVLVVQLVVLCLVQNQEQCSLVVSCVSNDDPRDDPVSVVSNVVSSVVSNVVNVPDDHPDGHRPDCVNVVVLVVVVCVVCPPVPPFDDDLCVLCSVVSVDDDDPVVVVVVCVVDPPVNSVVVCPVPPDQGPVNVVVVVVVVVVVVVVVVVPDDDDD

Secondary structure (DSSP, 8-state):
--THHHHHHHHHHHHHHHHHHHHHHHHH-EETTHHHHHHHHH-S---SHHHHHHHHHHHHHHHHHHHTSPTT-EE-SSHHHHHHHHHHHHHHHGGGGGG---GGGGGGGGGGS---HHHHHHHHHHS-HHHHHHHHHHHS---HHHHHHHHHHHHHHHHHHHHHS----